Protein AF-A0A529FIS4-F1 (afdb_monomer)

Sequence (84 aa):
LYRDAPEAHEARASGERTVQAFLREVLPGTPQATQDLAGDLITMTLSAAGKDFSASPRTDAEIEAYADAMADMFCAYIASLGHR

Nearest PDB structures (foldseek):
  2oer-assembly1_B  TM=9.318E-01  e=8.429E-07  Pseudomonas aeruginosa
  2oer-assembly1_A  TM=9.695E-01  e=3.519E-06  Pseudomonas aeruginosa
  4g12-assembly1_A  TM=7.585E-01  e=8.259E-01  Mycobacterium tuberculosis
  3mvp-assembly1_B  TM=7.493E-01  e=5.669E+00  Streptococcus mutans UA159
  3mvp-assembly1_A  TM=7.694E-01  e=9.320E+00  Streptococcus mutans UA159

Secondary structure (DSSP, 8-state):
-GGGSHHHHHHHHHHHHHHHHHHHHH-TTS-HHHHHHHHHHHHHHHHHHHHHHTTS---HHHHHHHHHHHHHHHHHHHHHHHT-

Solvent-accessible surface area (backbone atoms only — not comparable to full-atom values): 4812 Å² total; per-residue (Å²): 112,78,79,75,35,71,66,44,51,52,53,48,53,51,50,52,52,51,45,43,53,49,39,54,68,76,31,73,88,48,58,67,73,58,41,53,51,49,30,53,52,52,51,51,48,52,53,53,51,49,55,60,66,64,70,50,95,75,54,70,68,58,51,50,57,52,51,50,55,52,47,52,53,51,52,53,52,55,51,58,54,66,75,108

Structure (mmCIF, N/CA/C/O backbone):
data_AF-A0A529FIS4-F1
#
_entry.id   AF-A0A529FIS4-F1
#
loop_
_atom_site.group_PDB
_atom_site.id
_atom_site.type_symbol
_atom_site.label_atom_id
_atom_site.label_alt_id
_atom_site.label_comp_id
_atom_site.label_asym_id
_atom_site.label_entity_id
_atom_site.label_seq_id
_atom_site.pdbx_PDB_ins_code
_atom_site.Cartn_x
_atom_site.Cartn_y
_atom_site.Cartn_z
_atom_site.occupancy
_atom_site.B_iso_or_equiv
_atom_site.auth_seq_id
_atom_site.auth_comp_id
_atom_site.auth_asym_id
_atom_site.auth_atom_id
_atom_site.pdbx_PDB_model_num
ATOM 1 N N . LEU A 1 1 ? 19.245 9.487 -6.063 1.00 61.69 1 LEU A N 1
ATOM 2 C CA . LEU A 1 1 ? 19.335 10.640 -6.990 1.00 61.69 1 LEU A CA 1
ATOM 3 C C . LEU A 1 1 ? 17.957 11.114 -7.445 1.00 61.69 1 LEU A C 1
ATOM 5 O O . LEU A 1 1 ? 17.566 12.141 -6.929 1.00 61.69 1 LEU A O 1
ATOM 9 N N . TYR A 1 2 ? 17.156 10.399 -8.258 1.00 55.00 2 TYR A N 1
ATOM 10 C CA . TYR A 1 2 ? 15.752 10.838 -8.487 1.00 55.00 2 TYR A CA 1
ATOM 11 C C . TYR A 1 2 ? 14.838 10.633 -7.257 1.00 55.00 2 TYR A C 1
ATOM 13 O O . TYR A 1 2 ? 13.951 11.429 -6.994 1.00 55.00 2 TYR A O 1
ATOM 21 N N . ARG A 1 3 ? 15.091 9.592 -6.449 1.00 55.38 3 ARG A N 1
ATOM 22 C CA . ARG A 1 3 ? 14.287 9.258 -5.254 1.00 55.38 3 ARG A CA 1
ATOM 23 C C . ARG A 1 3 ? 14.468 10.187 -4.039 1.00 55.38 3 ARG A C 1
ATOM 25 O O . ARG A 1 3 ? 13.701 10.046 -3.097 1.00 55.38 3 ARG A O 1
ATOM 32 N N . ASP A 1 4 ? 15.446 11.092 -4.069 1.00 60.50 4 ASP A N 1
ATOM 33 C CA . ASP A 1 4 ? 15.758 12.032 -2.973 1.00 60.50 4 ASP A CA 1
ATOM 34 C C . ASP A 1 4 ? 15.395 13.480 -3.347 1.00 60.50 4 ASP A C 1
ATOM 36 O O . ASP A 1 4 ? 15.716 14.427 -2.632 1.00 60.50 4 ASP A O 1
ATOM 40 N N . ALA A 1 5 ? 14.779 13.659 -4.518 1.00 73.00 5 ALA A N 1
ATOM 41 C CA . ALA A 1 5 ? 14.323 14.954 -4.981 1.00 73.00 5 ALA A CA 1
ATOM 42 C C . ALA A 1 5 ? 13.065 15.375 -4.193 1.00 73.00 5 ALA A C 1
ATOM 44 O O . ALA A 1 5 ? 12.261 14.506 -3.830 1.00 73.00 5 ALA A O 1
ATOM 45 N N . PRO A 1 6 ? 12.863 16.679 -3.931 1.00 71.94 6 PRO A N 1
ATOM 46 C CA . PRO A 1 6 ? 11.670 17.189 -3.248 1.00 71.94 6 PRO A CA 1
ATOM 47 C C . PRO A 1 6 ? 10.361 16.644 -3.836 1.00 71.94 6 PRO A C 1
ATOM 49 O O . PRO A 1 6 ? 9.457 16.258 -3.100 1.00 71.94 6 PRO A O 1
ATOM 52 N N . GLU A 1 7 ? 10.307 16.497 -5.156 1.00 72.00 7 GLU A N 1
ATOM 53 C CA . GLU A 1 7 ? 9.157 15.999 -5.905 1.00 72.00 7 GLU A CA 1
ATOM 54 C C . GLU A 1 7 ? 8.813 14.543 -5.548 1.00 72.00 7 GLU A C 1
ATOM 56 O O . GLU A 1 7 ? 7.641 14.177 -5.461 1.00 72.00 7 GLU A O 1
ATOM 61 N N . ALA A 1 8 ? 9.820 13.703 -5.278 1.00 74.19 8 ALA A N 1
ATOM 62 C CA . ALA A 1 8 ? 9.606 12.324 -4.839 1.00 74.19 8 ALA A CA 1
ATOM 63 C C . ALA A 1 8 ? 9.048 12.266 -3.406 1.00 74.19 8 ALA A C 1
ATOM 65 O O . ALA A 1 8 ? 8.209 11.415 -3.098 1.00 74.19 8 ALA A O 1
ATOM 66 N N . HIS A 1 9 ? 9.476 13.188 -2.539 1.00 72.69 9 HIS A N 1
ATOM 67 C CA . HIS A 1 9 ? 8.949 13.316 -1.181 1.00 72.69 9 HIS A CA 1
ATOM 68 C C . HIS 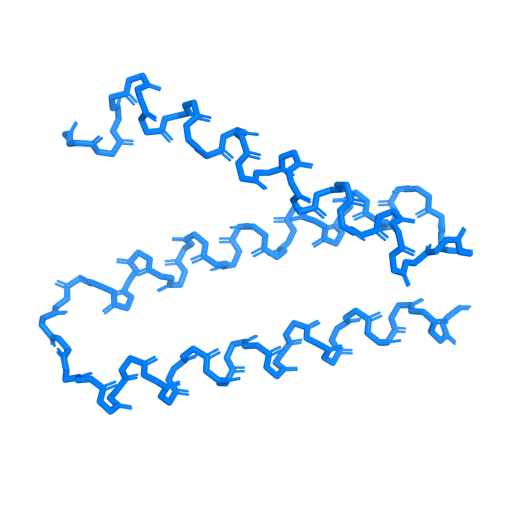A 1 9 ? 7.508 13.833 -1.171 1.00 72.69 9 HIS A C 1
ATOM 70 O O . HIS A 1 9 ? 6.673 13.292 -0.449 1.00 72.69 9 HIS A O 1
ATOM 76 N N . GLU A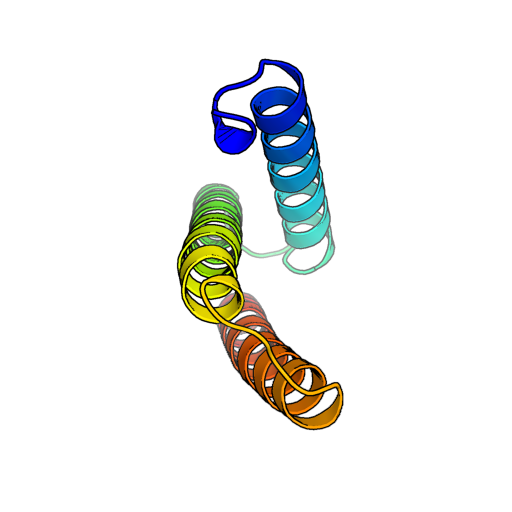 1 10 ? 7.192 14.829 -1.996 1.00 73.81 10 GLU A N 1
ATOM 77 C CA . GLU A 1 10 ? 5.836 15.370 -2.122 1.00 73.81 10 GLU A CA 1
ATOM 78 C C . GLU A 1 10 ? 4.858 14.341 -2.690 1.00 73.81 10 GLU A C 1
ATOM 80 O O . GLU A 1 10 ? 3.767 14.161 -2.141 1.00 73.81 10 GLU A O 1
ATOM 85 N N . ALA A 1 11 ? 5.260 13.612 -3.736 1.0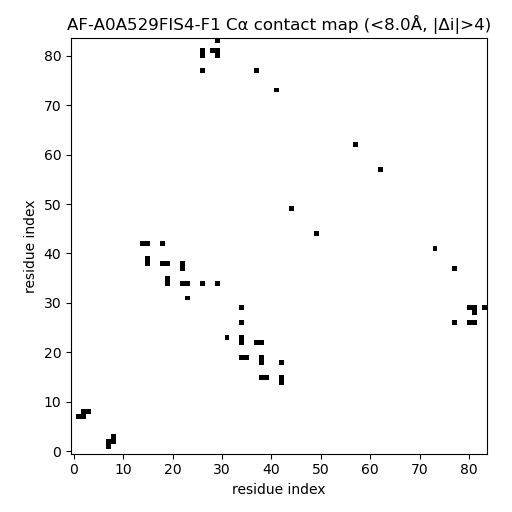0 75.94 11 ALA A N 1
ATOM 86 C CA . ALA A 1 11 ? 4.458 12.532 -4.304 1.00 75.94 11 ALA A CA 1
ATOM 87 C C . ALA A 1 11 ? 4.181 11.433 -3.267 1.00 75.94 11 ALA A C 1
ATOM 89 O O . ALA A 1 11 ? 3.046 10.969 -3.140 1.00 75.94 11 ALA A O 1
ATOM 90 N N . ARG A 1 12 ? 5.193 11.068 -2.470 1.00 75.31 12 ARG A N 1
ATOM 91 C CA . ARG A 1 12 ? 5.051 10.089 -1.389 1.00 75.31 12 ARG A CA 1
ATOM 92 C C . ARG A 1 12 ? 4.111 10.578 -0.289 1.00 75.31 12 ARG A C 1
ATOM 94 O O . ARG A 1 12 ? 3.192 9.852 0.072 1.00 75.31 12 ARG A O 1
ATOM 101 N N . ALA A 1 13 ? 4.275 11.815 0.173 1.00 78.12 13 ALA A N 1
ATOM 102 C CA . ALA A 1 13 ? 3.401 12.407 1.184 1.00 78.12 13 ALA A CA 1
ATOM 103 C C . ALA A 1 13 ? 1.950 12.538 0.688 1.00 78.12 13 ALA A C 1
ATOM 105 O O . ALA A 1 13 ? 1.001 12.396 1.459 1.00 78.12 13 ALA A O 1
ATOM 106 N N . SER A 1 14 ? 1.758 12.809 -0.606 1.00 79.94 14 SER A N 1
ATOM 107 C CA . SER A 1 14 ? 0.436 12.799 -1.231 1.00 79.94 14 SER A CA 1
ATOM 108 C C . SER A 1 14 ? -0.175 11.395 -1.217 1.00 79.94 14 SER A C 1
ATOM 110 O O . SER A 1 14 ? -1.308 11.234 -0.770 1.00 79.94 14 SER A O 1
ATOM 112 N N . GLY A 1 15 ? 0.598 10.377 -1.612 1.00 81.75 15 GLY A N 1
ATOM 113 C CA . GLY A 1 15 ? 0.172 8.976 -1.573 1.00 81.75 15 GLY A CA 1
ATOM 114 C C . GLY A 1 15 ? -0.194 8.499 -0.165 1.00 81.75 15 GLY A C 1
ATOM 115 O O . GLY A 1 15 ? -1.255 7.909 0.019 1.00 81.75 15 GLY A O 1
ATOM 116 N N . GLU A 1 16 ? 0.621 8.831 0.838 1.00 86.75 16 GLU A N 1
ATOM 117 C CA . GLU A 1 16 ? 0.349 8.534 2.252 1.00 86.75 16 GLU A CA 1
ATOM 118 C C . GLU A 1 16 ? -0.990 9.142 2.698 1.00 86.75 16 GLU A C 1
ATOM 120 O O . GLU A 1 16 ? -1.836 8.448 3.264 1.00 86.75 16 GLU A O 1
ATOM 125 N N . ARG A 1 17 ? -1.252 10.415 2.367 1.00 88.69 17 ARG A N 1
ATOM 126 C CA . ARG A 1 17 ? -2.539 11.060 2.678 1.00 88.69 17 ARG A CA 1
ATOM 127 C C . ARG A 1 17 ? -3.723 10.374 1.996 1.00 88.69 17 ARG A C 1
ATOM 129 O O . ARG A 1 17 ? -4.773 10.239 2.626 1.00 88.69 17 ARG A O 1
ATOM 136 N N . THR A 1 18 ? -3.566 9.939 0.746 1.00 92.88 18 THR A N 1
ATOM 137 C CA . THR A 1 18 ? -4.609 9.215 0.008 1.00 92.88 18 THR A CA 1
ATOM 138 C C . THR A 1 18 ? -4.927 7.871 0.658 1.00 92.88 18 THR A C 1
ATOM 140 O O . THR A 1 18 ? -6.100 7.579 0.881 1.00 92.88 18 THR A O 1
ATOM 143 N N . VAL A 1 19 ? -3.912 7.084 1.028 1.00 93.44 19 VAL A N 1
ATOM 144 C CA . VAL A 1 19 ? -4.107 5.794 1.715 1.00 93.44 19 VAL A CA 1
ATOM 145 C C . VAL A 1 19 ? -4.815 5.994 3.055 1.00 93.44 19 VAL A C 1
ATOM 147 O O . VAL A 1 19 ? -5.772 5.285 3.359 1.00 93.44 19 VAL A O 1
ATOM 150 N N . GLN A 1 20 ? -4.408 6.999 3.833 1.00 93.06 20 GLN A N 1
ATOM 151 C CA . GLN A 1 20 ? -5.042 7.286 5.121 1.00 93.06 20 GLN A CA 1
ATOM 152 C C . GLN A 1 20 ? -6.505 7.733 4.972 1.00 93.06 20 GLN A C 1
ATOM 154 O O . GLN A 1 20 ? -7.358 7.370 5.781 1.00 93.06 20 GLN A O 1
ATOM 159 N N . ALA A 1 21 ? -6.825 8.517 3.938 1.00 94.81 21 ALA A N 1
ATOM 160 C CA . ALA A 1 21 ? -8.208 8.889 3.641 1.00 94.81 21 ALA A CA 1
ATOM 161 C C . ALA A 1 21 ? -9.054 7.670 3.250 1.00 94.81 21 ALA A C 1
ATOM 163 O O . ALA A 1 21 ? -10.153 7.507 3.774 1.00 94.81 21 ALA A O 1
ATOM 164 N N . PHE A 1 22 ? -8.507 6.794 2.407 1.00 96.12 22 PHE A N 1
ATOM 165 C CA . PHE A 1 22 ? -9.155 5.551 2.002 1.00 96.12 22 PHE A CA 1
ATOM 166 C C . PHE A 1 22 ? -9.459 4.644 3.201 1.00 96.12 22 PHE A C 1
ATOM 168 O O . PHE A 1 22 ? -10.586 4.185 3.352 1.00 96.12 22 PHE A O 1
ATOM 175 N N . LEU A 1 23 ? -8.500 4.432 4.107 1.00 9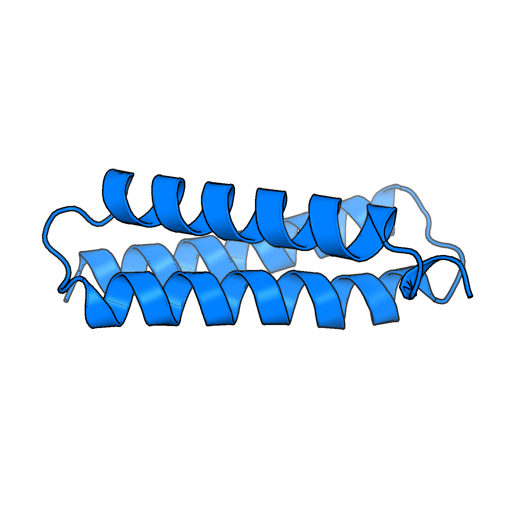6.50 23 LEU A N 1
ATOM 176 C CA . LEU A 1 23 ? -8.707 3.561 5.270 1.00 96.50 23 LEU A CA 1
ATOM 177 C C . LEU A 1 23 ? -9.764 4.085 6.241 1.00 96.50 23 LEU A C 1
ATOM 179 O O . LEU A 1 23 ? -10.521 3.289 6.791 1.00 96.50 23 LEU A O 1
ATOM 183 N N . ARG A 1 24 ? -9.869 5.408 6.414 1.00 95.06 24 ARG A N 1
ATOM 184 C CA . ARG A 1 24 ? -10.965 6.016 7.187 1.00 95.06 24 ARG A CA 1
ATOM 185 C C . ARG A 1 24 ? -12.337 5.722 6.582 1.00 95.06 24 ARG A C 1
ATOM 187 O O . ARG A 1 24 ? -13.299 5.557 7.326 1.00 95.06 24 ARG A O 1
ATOM 194 N N . GLU A 1 25 ? -12.424 5.668 5.256 1.00 95.69 25 GLU A N 1
ATOM 195 C CA . GLU A 1 25 ? -13.666 5.375 4.539 1.00 95.69 25 GLU A CA 1
ATOM 196 C C . GLU A 1 25 ? -14.053 3.896 4.642 1.00 95.69 25 GLU A C 1
ATOM 198 O O . GLU A 1 25 ? -15.213 3.586 4.906 1.00 95.69 25 GLU A O 1
ATOM 203 N N . VAL A 1 26 ? -13.091 2.980 4.480 1.00 96.19 26 VAL A N 1
ATOM 204 C CA . VAL A 1 26 ? -13.380 1.536 4.440 1.00 96.19 26 VAL A CA 1
ATOM 205 C C . VAL A 1 26 ? -13.411 0.855 5.812 1.00 96.19 26 VAL A C 1
ATOM 207 O O . VAL A 1 26 ? -13.952 -0.243 5.928 1.00 96.19 26 VAL A O 1
ATOM 210 N N . LEU A 1 27 ? -12.875 1.488 6.863 1.00 96.25 27 LEU A N 1
ATOM 211 C CA . LEU A 1 27 ? -12.844 0.955 8.233 1.00 96.25 27 LEU A CA 1
ATOM 212 C C . LEU A 1 27 ? -13.501 1.892 9.270 1.00 96.25 27 LEU A C 1
ATOM 214 O O . LEU A 1 27 ? -12.913 2.127 10.328 1.00 96.25 27 LEU A O 1
ATOM 218 N N . PRO A 1 28 ? -14.721 2.420 9.048 1.00 95.00 28 PRO A N 1
ATOM 219 C CA . PRO A 1 28 ? -15.285 3.496 9.873 1.00 95.00 28 PRO A CA 1
ATOM 220 C C . PRO A 1 28 ? -15.512 3.113 11.347 1.00 95.00 28 PRO A C 1
ATOM 222 O O . PRO A 1 28 ? -15.585 3.992 12.201 1.00 95.00 28 PRO A O 1
ATOM 225 N N . GLY A 1 29 ? -15.629 1.816 11.655 1.00 94.00 29 GLY A N 1
ATOM 226 C CA . GLY A 1 29 ? -15.791 1.300 13.021 1.00 94.00 29 GLY A CA 1
ATOM 227 C C . GLY A 1 29 ? -14.481 0.970 13.744 1.00 94.00 29 GLY A C 1
ATOM 228 O O . GLY A 1 29 ? -14.492 0.707 14.944 1.00 94.00 29 GLY A O 1
ATOM 229 N N . THR A 1 30 ? -13.353 0.978 13.038 1.00 96.88 30 THR A N 1
ATOM 230 C CA . THR A 1 30 ? -12.045 0.624 13.593 1.00 96.88 30 THR A CA 1
ATOM 231 C C . THR A 1 30 ? -11.418 1.840 14.295 1.00 96.88 30 THR A C 1
ATOM 233 O O . THR A 1 30 ? -11.521 2.952 13.776 1.00 96.88 30 THR A O 1
ATOM 236 N N . PRO A 1 31 ? -10.735 1.684 15.449 1.00 96.69 31 PRO A N 1
ATOM 237 C CA . PRO A 1 31 ? -10.073 2.801 16.123 1.00 96.69 31 PRO A CA 1
ATOM 238 C C . PRO A 1 31 ? -9.102 3.552 15.206 1.00 96.69 31 PRO A C 1
ATOM 240 O O . PRO A 1 31 ? -8.333 2.929 14.473 1.00 96.69 31 PRO A O 1
ATOM 243 N N . GLN A 1 32 ? -9.073 4.885 15.307 1.00 94.75 32 GLN A N 1
ATOM 244 C CA . GLN A 1 32 ? -8.229 5.733 14.454 1.00 94.75 32 GLN A CA 1
ATOM 245 C C . GLN A 1 32 ? -6.750 5.317 14.490 1.00 94.75 32 GLN A C 1
ATOM 247 O O . GLN A 1 32 ? -6.130 5.182 13.446 1.00 94.75 32 GLN A O 1
ATOM 252 N N . ALA A 1 33 ? -6.209 4.995 15.670 1.00 95.75 33 ALA A N 1
ATOM 253 C CA . ALA A 1 33 ? -4.826 4.527 15.801 1.00 95.75 33 ALA A CA 1
ATOM 254 C C . ALA A 1 33 ? -4.538 3.236 15.003 1.00 95.75 33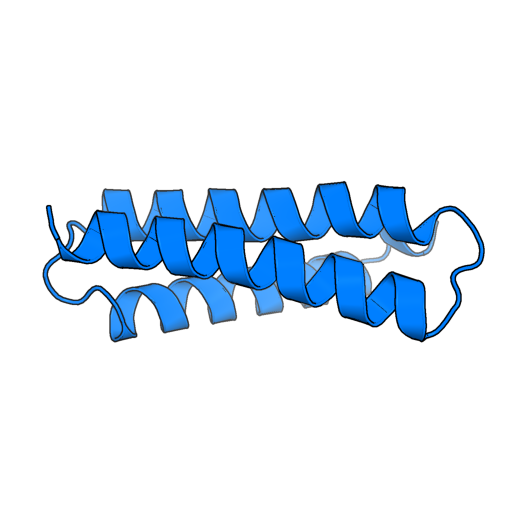 ALA A C 1
ATOM 256 O O . ALA A 1 33 ? -3.421 3.021 14.542 1.00 95.75 33 ALA A O 1
ATOM 257 N N . THR A 1 34 ? -5.538 2.367 14.833 1.00 96.81 34 THR A N 1
ATOM 258 C CA . THR A 1 34 ? -5.417 1.148 14.026 1.00 96.81 34 THR A CA 1
ATOM 259 C C . THR A 1 34 ? -5.511 1.453 12.532 1.00 96.81 34 THR A C 1
ATOM 261 O O . THR A 1 34 ? -4.771 0.850 11.759 1.00 96.81 34 THR A O 1
ATOM 264 N N . GLN A 1 35 ? -6.367 2.395 12.124 1.00 96.38 35 GLN A N 1
ATOM 265 C CA . GLN A 1 35 ? -6.424 2.875 10.738 1.00 96.38 35 GLN A CA 1
ATOM 266 C C . GLN A 1 35 ? -5.098 3.536 10.333 1.00 96.38 35 GLN A C 1
ATOM 268 O O . GLN A 1 35 ? -4.536 3.180 9.299 1.00 96.38 35 GLN A O 1
ATOM 273 N N . ASP A 1 36 ? -4.563 4.411 11.191 1.00 95.31 36 ASP A N 1
ATOM 274 C CA . ASP A 1 36 ? -3.297 5.110 10.965 1.00 95.31 36 ASP A CA 1
ATOM 275 C C . ASP A 1 36 ? -2.147 4.102 10.797 1.00 95.31 36 ASP A C 1
ATOM 277 O O . ASP A 1 36 ? -1.436 4.128 9.789 1.00 95.31 36 ASP A O 1
ATOM 281 N N . LEU A 1 37 ? -2.035 3.131 11.715 1.00 96.31 37 LEU A N 1
ATOM 282 C CA . LEU A 1 37 ? -1.042 2.056 11.627 1.00 96.31 37 LEU A CA 1
ATOM 283 C C . LEU A 1 37 ? -1.205 1.209 10.356 1.00 96.31 37 LEU A C 1
ATOM 285 O O . LEU A 1 37 ? -0.215 0.810 9.742 1.00 96.31 37 LEU A O 1
ATOM 289 N N . ALA A 1 38 ? -2.440 0.908 9.952 1.00 97.00 38 ALA A N 1
ATOM 290 C CA . ALA A 1 38 ? -2.693 0.156 8.731 1.00 97.00 38 ALA A CA 1
ATOM 291 C C . ALA A 1 38 ? -2.220 0.919 7.486 1.00 97.00 38 ALA A C 1
ATOM 293 O O . ALA A 1 38 ? -1.606 0.312 6.606 1.00 97.00 38 ALA A O 1
ATOM 294 N N . GLY A 1 39 ? -2.436 2.235 7.434 1.00 96.25 39 GLY A N 1
ATOM 295 C CA . GLY A 1 39 ? -1.999 3.072 6.316 1.00 96.25 39 GLY A CA 1
ATOM 296 C C . GLY A 1 39 ? -0.487 3.159 6.204 1.00 96.25 39 GLY A C 1
ATOM 297 O O . GLY A 1 39 ? 0.058 3.030 5.102 1.00 96.25 39 GLY A O 1
ATOM 298 N N . ASP A 1 40 ? 0.193 3.278 7.342 1.00 94.38 40 ASP A N 1
ATOM 299 C CA . ASP A 1 40 ? 1.651 3.298 7.401 1.00 94.38 40 ASP A CA 1
ATOM 300 C C . ASP A 1 40 ? 2.242 1.967 6.918 1.00 94.38 40 ASP A C 1
ATOM 302 O O . ASP A 1 40 ? 3.148 1.951 6.080 1.00 94.38 40 ASP A O 1
ATOM 306 N N . LEU A 1 41 ? 1.690 0.837 7.376 1.00 96.50 41 LEU A N 1
ATOM 307 C CA . LEU A 1 41 ? 2.143 -0.496 6.970 1.00 96.50 41 LEU A CA 1
ATOM 308 C C . LEU A 1 41 ? 1.929 -0.759 5.478 1.00 96.50 41 LEU A C 1
ATOM 310 O O . LEU A 1 41 ? 2.840 -1.266 4.818 1.00 96.50 41 LEU A O 1
ATOM 314 N N . ILE A 1 42 ? 0.763 -0.400 4.933 1.00 96.00 42 ILE A N 1
ATOM 315 C CA . ILE A 1 42 ? 0.462 -0.559 3.503 1.00 96.00 42 ILE A CA 1
ATOM 316 C C . ILE A 1 42 ? 1.422 0.295 2.673 1.00 96.00 42 ILE A C 1
ATOM 318 O O . ILE A 1 42 ? 2.067 -0.211 1.753 1.00 96.00 42 ILE A O 1
ATOM 322 N N . THR A 1 43 ? 1.585 1.570 3.035 1.00 93.50 43 THR A N 1
ATOM 323 C CA . THR A 1 43 ? 2.425 2.499 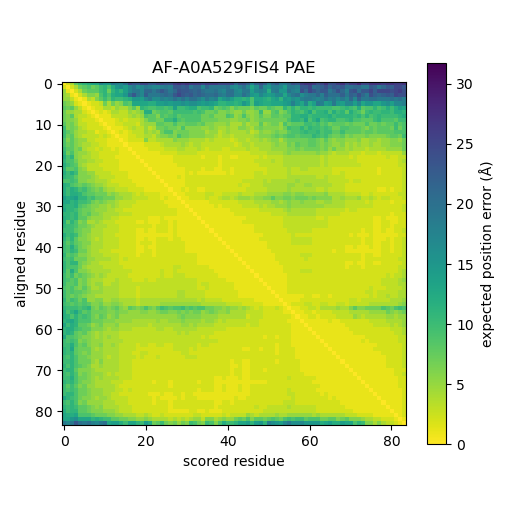2.269 1.00 93.50 43 THR A CA 1
ATOM 324 C C . THR A 1 43 ? 3.901 2.114 2.324 1.00 93.50 43 THR A C 1
ATOM 326 O O . THR A 1 43 ? 4.588 2.128 1.297 1.00 93.50 43 THR A O 1
ATOM 329 N N . MET A 1 44 ? 4.400 1.725 3.501 1.00 93.12 44 MET A N 1
ATOM 330 C CA . MET A 1 44 ? 5.769 1.242 3.673 1.00 93.12 44 MET A CA 1
ATOM 331 C C . MET A 1 44 ? 6.012 -0.025 2.852 1.00 93.12 44 MET A C 1
ATOM 333 O O . MET A 1 44 ? 7.014 -0.099 2.138 1.00 93.12 44 MET A O 1
ATOM 337 N N . THR A 1 45 ? 5.098 -0.995 2.928 1.00 95.44 45 THR A N 1
ATOM 338 C CA . THR A 1 45 ? 5.215 -2.267 2.205 1.00 95.44 45 THR A CA 1
ATOM 339 C C . THR A 1 45 ? 5.233 -2.032 0.703 1.00 95.44 45 THR A C 1
ATOM 341 O O . THR A 1 45 ? 6.185 -2.446 0.046 1.00 95.44 45 THR A O 1
ATOM 344 N N . LEU A 1 46 ? 4.256 -1.293 0.170 1.00 94.25 46 LEU A N 1
ATOM 345 C CA . LEU A 1 46 ? 4.184 -0.959 -1.253 1.00 94.25 46 LEU A CA 1
ATOM 346 C C . LEU A 1 46 ? 5.455 -0.240 -1.729 1.00 94.25 46 LEU A C 1
ATOM 348 O O . LEU A 1 46 ? 6.023 -0.588 -2.763 1.00 94.25 46 LEU A O 1
ATOM 352 N N . SER A 1 47 ? 5.945 0.724 -0.944 1.00 90.62 47 SER A N 1
ATOM 353 C CA . SER A 1 47 ? 7.149 1.490 -1.280 1.00 90.62 47 SER A CA 1
ATOM 354 C C . SER A 1 47 ? 8.411 0.625 -1.304 1.00 90.62 47 SER A C 1
ATOM 356 O O . SER A 1 47 ? 9.219 0.737 -2.226 1.00 90.62 47 SER A O 1
ATOM 358 N N . ALA A 1 48 ? 8.615 -0.209 -0.282 1.00 92.88 48 ALA A N 1
ATOM 359 C CA . ALA A 1 48 ? 9.814 -1.031 -0.145 1.00 92.88 48 ALA A CA 1
ATOM 360 C C . ALA A 1 48 ? 9.821 -2.188 -1.150 1.00 92.88 48 ALA A C 1
ATOM 362 O O . ALA A 1 48 ? 10.799 -2.368 -1.876 1.00 92.88 48 ALA A O 1
ATOM 363 N N . ALA A 1 49 ? 8.710 -2.917 -1.227 1.00 94.25 49 ALA A N 1
ATOM 364 C CA . ALA A 1 49 ? 8.540 -4.055 -2.115 1.00 94.25 49 ALA A CA 1
ATOM 365 C C . ALA A 1 49 ? 8.542 -3.617 -3.585 1.00 94.25 49 ALA A C 1
ATOM 367 O O . ALA A 1 49 ? 9.288 -4.169 -4.387 1.00 94.25 49 ALA A O 1
ATOM 368 N N . GLY A 1 50 ? 7.814 -2.547 -3.929 1.00 92.50 50 GLY A N 1
ATOM 369 C CA . GLY A 1 50 ? 7.827 -1.980 -5.277 1.00 92.50 50 GLY A CA 1
ATOM 370 C C . GLY A 1 50 ? 9.214 -1.486 -5.694 1.00 92.50 50 GLY A C 1
ATOM 371 O O . GLY A 1 50 ? 9.632 -1.711 -6.828 1.00 92.50 50 GLY A O 1
ATOM 372 N N . LYS A 1 51 ? 9.973 -0.874 -4.772 1.00 91.00 51 LYS A N 1
ATOM 373 C CA . LYS A 1 51 ? 11.355 -0.442 -5.032 1.00 91.00 51 LYS A CA 1
ATOM 374 C C . LYS A 1 51 ? 12.278 -1.601 -5.399 1.00 91.00 51 LYS A C 1
ATOM 376 O O . LYS A 1 51 ? 13.111 -1.418 -6.287 1.00 91.00 51 LYS A O 1
ATOM 381 N N . ASP A 1 52 ? 12.182 -2.709 -4.674 1.00 93.62 52 ASP A N 1
ATOM 382 C CA . ASP A 1 52 ? 13.007 -3.897 -4.893 1.00 93.62 52 ASP A CA 1
ATOM 383 C C . ASP A 1 52 ? 12.566 -4.651 -6.152 1.00 93.62 52 ASP A C 1
ATOM 385 O O . ASP A 1 52 ? 13.369 -4.938 -7.040 1.00 93.62 52 ASP A O 1
ATOM 389 N N . PHE A 1 53 ? 11.256 -4.852 -6.304 1.00 93.56 53 PHE A N 1
ATOM 390 C CA . PHE A 1 53 ? 10.671 -5.496 -7.470 1.00 93.56 53 PHE A CA 1
ATOM 391 C C . PHE A 1 53 ? 11.049 -4.769 -8.766 1.00 93.56 53 PHE A C 1
ATOM 393 O O . PHE A 1 53 ? 11.483 -5.413 -9.723 1.00 93.56 53 PHE A O 1
ATOM 400 N N . SER A 1 54 ? 10.990 -3.433 -8.774 1.00 91.88 54 SER A N 1
ATOM 401 C CA . SER A 1 54 ? 11.327 -2.606 -9.936 1.00 91.88 54 SER A CA 1
ATOM 402 C C . SER A 1 54 ? 12.835 -2.434 -10.179 1.00 91.88 54 SER A C 1
ATOM 404 O O . SER A 1 54 ? 13.214 -1.648 -11.047 1.00 91.88 54 SER A O 1
ATOM 406 N N . ALA A 1 55 ? 13.719 -3.066 -9.396 1.00 94.38 55 ALA A N 1
ATOM 407 C CA . ALA A 1 55 ? 15.171 -2.887 -9.521 1.00 94.38 55 ALA A CA 1
ATOM 408 C C . ALA A 1 55 ? 15.779 -3.589 -10.752 1.00 94.38 55 ALA A C 1
ATOM 410 O O . ALA A 1 55 ? 16.944 -3.367 -11.079 1.00 94.38 55 ALA A O 1
ATOM 411 N N . SER A 1 56 ? 14.998 -4.422 -11.440 1.00 92.31 56 SER A N 1
ATOM 412 C CA . SER A 1 56 ? 15.373 -5.105 -12.681 1.00 92.31 56 SER A CA 1
ATOM 413 C C . SER A 1 56 ? 14.222 -5.030 -13.692 1.00 92.31 56 SER A C 1
ATOM 415 O O . SER A 1 56 ? 13.086 -4.783 -13.278 1.00 92.31 56 SER A O 1
ATOM 417 N N . PRO A 1 57 ? 14.486 -5.202 -15.003 1.00 95.50 57 PRO A N 1
ATOM 418 C CA . PRO A 1 57 ? 13.427 -5.261 -16.005 1.00 95.50 57 PRO A CA 1
ATOM 419 C C . PRO A 1 57 ? 12.410 -6.354 -15.670 1.00 95.50 57 PRO A C 1
ATOM 421 O O . PRO A 1 57 ? 12.794 -7.452 -15.269 1.00 95.50 57 PRO A O 1
ATOM 424 N N . ARG A 1 58 ? 11.127 -6.047 -15.857 1.00 95.06 58 ARG A N 1
ATOM 425 C CA . ARG A 1 58 ? 10.005 -6.967 -15.654 1.00 95.06 58 ARG A CA 1
ATOM 426 C C . ARG A 1 58 ? 9.173 -7.037 -16.918 1.00 95.06 58 ARG A C 1
ATOM 428 O O . ARG A 1 58 ? 9.065 -6.050 -17.644 1.00 95.06 58 ARG A O 1
ATOM 435 N N . THR A 1 59 ? 8.600 -8.199 -17.165 1.00 97.75 59 THR A N 1
ATOM 436 C CA . THR A 1 59 ? 7.546 -8.374 -18.159 1.00 97.75 59 THR A CA 1
ATOM 437 C C . THR A 1 59 ? 6.213 -7.885 -17.602 1.00 97.75 59 THR A C 1
ATOM 439 O O . THR A 1 59 ? 6.010 -7.866 -16.387 1.00 97.75 59 THR A O 1
ATOM 442 N N . ASP A 1 60 ? 5.283 -7.537 -18.487 1.00 97.06 60 ASP A N 1
ATOM 443 C CA . ASP A 1 60 ? 3.939 -7.106 -18.085 1.00 97.06 60 ASP A CA 1
ATOM 444 C C . ASP A 1 60 ? 3.236 -8.175 -17.232 1.00 97.06 60 ASP A C 1
ATOM 446 O O . ASP A 1 60 ? 2.646 -7.855 -16.205 1.00 97.06 60 ASP A O 1
ATOM 450 N N . ALA A 1 61 ? 3.400 -9.455 -17.584 1.00 97.94 61 ALA A N 1
ATOM 451 C CA . ALA A 1 61 ? 2.839 -10.574 -16.829 1.00 97.94 61 ALA A CA 1
ATOM 452 C C . ALA A 1 61 ? 3.429 -10.703 -15.412 1.00 97.94 61 ALA A C 1
ATOM 454 O O . ALA A 1 61 ? 2.713 -11.034 -14.470 1.00 97.94 61 ALA A O 1
ATOM 455 N N . GLU A 1 62 ? 4.728 -10.438 -15.233 1.00 97.44 62 GLU A N 1
ATOM 456 C CA . GLU A 1 62 ? 5.342 -10.426 -13.898 1.00 97.44 62 GLU A CA 1
ATOM 457 C C . GLU A 1 62 ? 4.840 -9.249 -13.062 1.00 97.44 62 GLU A C 1
ATOM 459 O O . GLU A 1 62 ? 4.643 -9.402 -11.857 1.00 97.44 62 GLU A O 1
ATOM 464 N N . ILE A 1 63 ? 4.642 -8.084 -13.686 1.00 97.12 63 ILE A N 1
ATOM 465 C CA . ILE A 1 63 ? 4.099 -6.897 -13.019 1.00 97.12 63 ILE A CA 1
ATOM 466 C C . ILE A 1 63 ? 2.677 -7.176 -12.534 1.00 97.12 63 ILE A C 1
ATOM 468 O O . ILE A 1 63 ? 2.386 -6.921 -11.368 1.00 97.12 63 ILE A O 1
ATOM 472 N N . GLU A 1 64 ? 1.825 -7.722 -13.402 1.00 97.81 64 GLU A N 1
ATOM 473 C CA . GLU A 1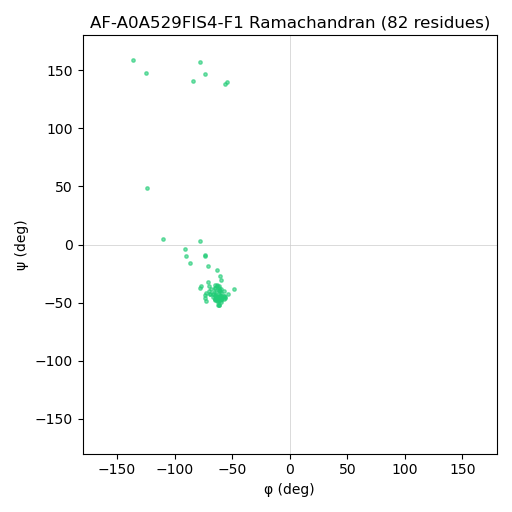 64 ? 0.432 -8.048 -13.090 1.00 97.81 64 GLU A CA 1
ATOM 474 C C . GLU A 1 64 ? 0.345 -9.079 -11.961 1.00 97.81 64 GLU A C 1
ATOM 476 O O . GLU A 1 64 ? -0.242 -8.799 -10.920 1.00 97.81 64 GLU A O 1
ATOM 481 N N . ALA A 1 65 ? 1.056 -10.205 -12.082 1.00 98.06 65 ALA A N 1
ATOM 482 C CA . ALA A 1 65 ? 1.050 -11.246 -11.055 1.00 98.06 65 ALA A CA 1
ATOM 483 C C . ALA A 1 65 ? 1.542 -10.743 -9.685 1.00 98.06 65 ALA A C 1
ATOM 485 O O . ALA A 1 65 ? 1.023 -11.143 -8.641 1.00 98.06 65 ALA A O 1
ATOM 486 N N . TYR A 1 66 ? 2.554 -9.870 -9.668 1.00 96.94 66 TYR A N 1
ATOM 487 C CA . TYR A 1 66 ? 3.071 -9.298 -8.427 1.00 96.94 66 TYR A CA 1
ATOM 488 C C . TYR A 1 66 ? 2.108 -8.275 -7.814 1.00 96.94 66 TYR A C 1
ATOM 490 O O . TYR A 1 66 ? 1.917 -8.259 -6.595 1.00 96.94 66 TYR A O 1
ATOM 498 N N . ALA A 1 67 ? 1.502 -7.428 -8.650 1.00 96.25 67 ALA A N 1
ATOM 499 C CA . ALA A 1 67 ? 0.515 -6.445 -8.223 1.00 96.25 67 ALA A CA 1
ATOM 500 C C . ALA A 1 67 ? -0.731 -7.123 -7.640 1.00 96.25 67 ALA A C 1
ATOM 502 O O . ALA A 1 67 ? -1.161 -6.738 -6.553 1.00 96.25 67 ALA A O 1
ATOM 503 N N . ASP A 1 68 ? -1.239 -8.167 -8.296 1.00 98.06 68 ASP A N 1
ATOM 504 C CA . ASP A 1 68 ? -2.394 -8.941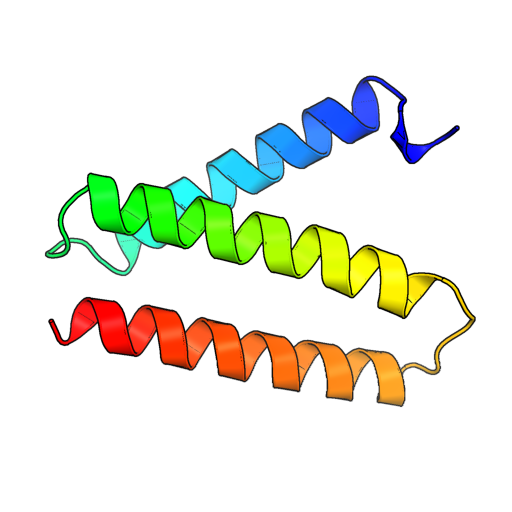 -7.835 1.00 98.06 68 ASP A CA 1
ATOM 505 C C . ASP A 1 68 ? -2.120 -9.601 -6.482 1.00 98.06 68 ASP A C 1
ATOM 507 O O . ASP A 1 68 ? -2.884 -9.429 -5.534 1.00 98.06 68 ASP A O 1
ATOM 511 N N . ALA A 1 69 ? -0.971 -10.269 -6.334 1.00 98.19 69 ALA A N 1
ATOM 512 C CA . ALA A 1 69 ? -0.604 -10.904 -5.069 1.00 98.19 69 ALA A CA 1
ATOM 513 C C . ALA A 1 69 ? -0.463 -9.888 -3.917 1.00 98.19 69 ALA A C 1
ATOM 515 O O . ALA A 1 69 ? -0.832 -10.165 -2.771 1.00 98.19 69 ALA A O 1
ATOM 516 N N . MET A 1 70 ? 0.071 -8.697 -4.202 1.00 97.69 70 MET A N 1
ATOM 517 C CA . MET A 1 70 ? 0.180 -7.629 -3.209 1.00 97.69 70 MET A CA 1
ATOM 518 C C . MET A 1 70 ? -1.191 -7.044 -2.851 1.00 97.69 70 MET A C 1
ATOM 520 O O . MET A 1 70 ? -1.450 -6.780 -1.673 1.00 97.69 70 MET A O 1
ATOM 524 N N . ALA A 1 71 ? -2.072 -6.878 -3.840 1.00 97.38 71 ALA A N 1
ATOM 525 C CA . ALA A 1 71 ? -3.445 -6.443 -3.630 1.00 97.38 71 ALA A CA 1
ATOM 526 C C . ALA A 1 71 ? -4.209 -7.442 -2.752 1.00 97.38 71 ALA A C 1
ATOM 528 O O . ALA A 1 71 ? -4.798 -7.024 -1.758 1.00 97.38 71 ALA A O 1
ATOM 529 N N . ASP A 1 72 ? -4.107 -8.745 -3.026 1.00 98.38 72 ASP A N 1
ATOM 530 C CA . ASP A 1 72 ? -4.719 -9.801 -2.212 1.00 98.38 72 ASP A CA 1
ATOM 531 C C . ASP A 1 72 ? -4.272 -9.725 -0.745 1.00 98.38 72 ASP A C 1
ATOM 533 O O . ASP A 1 72 ? -5.099 -9.768 0.171 1.00 98.38 72 ASP A O 1
ATOM 537 N N . MET A 1 73 ? -2.969 -9.544 -0.503 1.00 98.19 73 MET A N 1
ATOM 538 C CA . MET A 1 73 ? -2.420 -9.390 0.847 1.00 98.19 73 MET A CA 1
ATOM 539 C C . MET A 1 73 ? -2.997 -8.161 1.566 1.00 98.19 73 MET A C 1
ATOM 541 O O . MET A 1 73 ? -3.383 -8.249 2.736 1.00 98.19 73 MET A O 1
ATOM 545 N N . PHE A 1 74 ? -3.074 -7.016 0.884 1.00 97.81 74 PHE A N 1
ATOM 546 C CA . PHE A 1 74 ? -3.625 -5.790 1.464 1.00 97.81 74 PHE A CA 1
ATOM 547 C C . PHE A 1 74 ? -5.132 -5.889 1.698 1.00 97.81 74 PHE A C 1
ATOM 549 O O . PHE A 1 74 ? -5.602 -5.516 2.774 1.00 97.81 74 PHE A O 1
ATOM 556 N N . CYS A 1 75 ? -5.884 -6.443 0.749 1.00 97.44 75 CYS A N 1
ATOM 557 C CA . CYS A 1 75 ? -7.315 -6.683 0.883 1.00 97.44 75 CYS A CA 1
ATOM 558 C C . CYS A 1 75 ? -7.612 -7.606 2.068 1.00 97.44 75 CYS A C 1
ATOM 560 O O . CYS A 1 75 ? -8.461 -7.274 2.896 1.00 97.44 75 CYS A O 1
ATOM 562 N N . ALA A 1 76 ? -6.879 -8.714 2.206 1.00 98.25 76 ALA A N 1
ATOM 563 C CA . ALA A 1 76 ? -7.033 -9.630 3.332 1.00 98.25 76 ALA A CA 1
ATOM 564 C C . ALA A 1 76 ? -6.725 -8.948 4.674 1.00 98.25 76 ALA A C 1
ATOM 566 O O . ALA A 1 76 ? -7.467 -9.121 5.646 1.00 98.25 76 ALA A O 1
ATOM 567 N N . TYR A 1 77 ? -5.665 -8.136 4.733 1.00 97.88 77 TYR A N 1
ATOM 568 C CA . TYR A 1 77 ? -5.320 -7.384 5.936 1.00 97.88 77 TYR A CA 1
ATOM 569 C C . TYR A 1 77 ? -6.424 -6.392 6.322 1.00 97.88 77 TYR A C 1
ATOM 571 O O . TYR A 1 77 ? -6.909 -6.449 7.453 1.00 97.88 77 TYR A O 1
ATOM 579 N N . ILE A 1 78 ? -6.874 -5.550 5.386 1.00 97.38 78 ILE A N 1
ATOM 580 C CA . ILE A 1 78 ? -7.933 -4.556 5.617 1.00 97.38 78 ILE A CA 1
ATOM 581 C C . ILE A 1 78 ? -9.231 -5.243 6.046 1.00 97.38 78 ILE A C 1
ATOM 583 O O . ILE A 1 78 ? -9.815 -4.859 7.058 1.00 97.38 78 ILE A O 1
ATOM 587 N N . ALA A 1 79 ? -9.651 -6.299 5.343 1.00 97.12 79 ALA A N 1
ATOM 588 C CA . ALA A 1 79 ? -10.834 -7.068 5.717 1.00 97.12 79 ALA A CA 1
ATOM 589 C C . ALA A 1 79 ? -10.715 -7.587 7.156 1.00 97.12 79 ALA A C 1
ATOM 591 O O . ALA A 1 79 ? -11.621 -7.396 7.964 1.00 97.12 79 ALA A O 1
ATOM 592 N N . SER A 1 80 ? -9.561 -8.156 7.525 1.00 97.06 80 SER A N 1
ATOM 593 C CA . SER A 1 80 ? -9.339 -8.666 8.881 1.00 97.06 80 SER A CA 1
ATOM 594 C C . SER A 1 80 ? -9.441 -7.596 9.972 1.00 97.06 80 SER A C 1
ATOM 596 O O . SER A 1 80 ? -9.779 -7.935 11.103 1.00 97.06 80 SER A O 1
ATOM 598 N N . LEU A 1 81 ? -9.160 -6.325 9.662 1.00 96.69 81 LEU A N 1
ATOM 599 C CA . LEU A 1 81 ? -9.320 -5.210 10.598 1.00 96.69 81 LEU A CA 1
ATOM 600 C C . LEU A 1 81 ? -10.783 -4.794 10.754 1.00 96.69 81 LEU A C 1
ATOM 602 O O . LEU A 1 81 ? -11.188 -4.451 11.859 1.00 96.69 81 LEU A O 1
ATOM 606 N N . GLY A 1 82 ? -11.571 -4.853 9.678 1.00 92.38 82 GLY A N 1
ATOM 607 C CA . GLY A 1 82 ? -13.002 -4.533 9.712 1.00 92.38 82 GLY A CA 1
ATOM 608 C C . GLY A 1 82 ? -13.853 -5.577 10.443 1.00 92.38 82 GLY A C 1
ATOM 609 O O . GLY A 1 82 ? -14.970 -5.281 10.854 1.00 92.38 82 GLY A O 1
ATOM 610 N N . HIS A 1 83 ? -13.326 -6.791 10.619 1.00 90.38 83 HIS A N 1
ATOM 611 C CA . HIS A 1 83 ? -13.972 -7.875 11.367 1.00 90.38 83 HIS A CA 1
ATOM 612 C C . HIS A 1 83 ? -13.617 -7.914 12.866 1.00 90.38 83 HIS A C 1
ATOM 614 O O . HIS A 1 83 ? -14.132 -8.783 13.572 1.00 90.38 83 HIS A O 1
ATOM 620 N N . ARG A 1 84 ? -12.722 -7.040 13.343 1.00 79.25 84 ARG A N 1
ATOM 621 C CA . ARG A 1 84 ? -12.332 -6.941 14.761 1.00 79.25 84 ARG A CA 1
ATOM 622 C C . ARG A 1 84 ? -13.203 -5.938 15.499 1.00 79.25 84 ARG A C 1
ATOM 624 O O . ARG A 1 84 ? -13.503 -6.226 16.677 1.00 79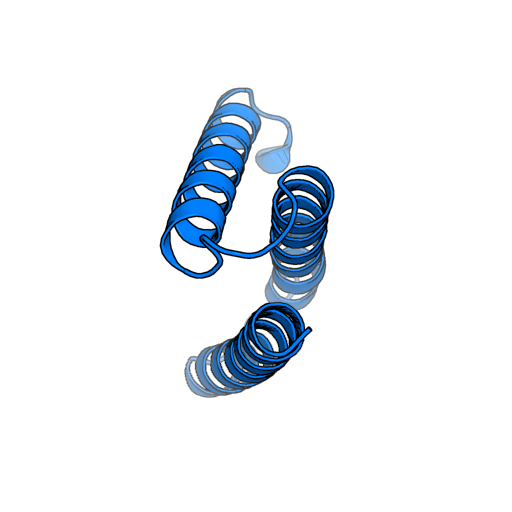.25 84 ARG A O 1
#

Radius of gyration: 14.48 Å; Cα contacts (8 Å, |Δi|>4): 31; chains: 1; bounding box: 35×28×34 Å

pLDDT: mean 90.77, std 10.34, range [55.0, 98.38]

Foldseek 3Di:
DVCPDPVVVVVLVVQLVVQLVVLCVLQVPFDSVVSNVLSVVLSVCCVVVVVVQPPDDDDPVRVVVVVVVSVVVSVVVSVVRSVD

Mean predicted aligned error: 4.5 Å